Protein AF-M7B590-F1 (afdb_monomer_lite)

Organism: Chelonia mydas (NCBI:txid8469)

Secondary structure (DSSP, 8-state):
-----GGG-S---SSSHHHH----SS--TT-EEEEEBTTS-EEEEE-STTHHHHT-BBTTHHHH--TT-----

pLDDT: mean 71.81, std 15.42, range [40.5, 88.88]

Foldseek 3Di:
DPPPDPPVPPPPQPKFLQVVLDDEEDDDPVQWIFGQFPVRDGGIAGLYPCSVVVRRHHPCSCVNCVPDDDPDD

InterPro domains:
  IPR001212 Somatomedin B domain [PF01033] (43-66)
  IPR001212 Somatomedin B domain [PS00524] (45-65)
  IPR001212 Somatomedin B domain [PS50958] (19-70)
  IPR036024 Somatomedin B-like domain superfamily [SSF90188] (29-67)
  IPR039942 Somatomedin-B and thrombospondin type-1 domain-containing protein [PTHR20920] (11-66)

Structure (mmCIF, N/CA/C/O backbone):
data_AF-M7B590-F1
#
_entry.id   AF-M7B590-F1
#
loop_
_atom_site.group_PDB
_atom_site.id
_atom_site.type_symbol
_atom_site.label_atom_id
_atom_site.label_alt_id
_atom_site.label_comp_id
_atom_site.label_asym_id
_atom_site.label_entity_id
_atom_site.label_seq_id
_atom_site.pdbx_PDB_ins_code
_atom_site.Cartn_x
_atom_site.Cartn_y
_atom_site.Cartn_z
_atom_site.occupancy
_atom_site.B_iso_or_equiv
_atom_site.auth_seq_id
_atom_site.auth_comp_id
_atom_site.auth_asym_id
_atom_site.auth_atom_id
_atom_site.pdbx_PDB_model_num
ATOM 1 N N . MET A 1 1 ? 35.803 10.406 16.865 1.00 44.75 1 MET A N 1
ATOM 2 C CA . MET A 1 1 ? 35.144 9.462 15.937 1.00 44.75 1 MET A CA 1
ATOM 3 C C . MET A 1 1 ? 33.645 9.591 16.146 1.00 44.75 1 MET A C 1
ATOM 5 O O . MET A 1 1 ? 33.142 9.119 17.155 1.00 44.75 1 MET A O 1
ATOM 9 N N . VAL A 1 2 ? 32.956 10.336 15.280 1.00 51.94 2 VAL A N 1
ATOM 10 C CA . VAL A 1 2 ? 31.495 10.491 15.353 1.00 51.94 2 VAL A CA 1
ATOM 11 C C . VAL A 1 2 ? 30.887 9.223 14.762 1.00 51.94 2 VAL A C 1
ATOM 13 O O . VAL A 1 2 ? 31.074 8.946 13.581 1.00 51.94 2 VAL A O 1
ATOM 16 N N . LEU A 1 3 ? 30.230 8.421 15.598 1.00 53.78 3 LEU A N 1
ATOM 17 C CA . LEU A 1 3 ? 29.495 7.240 15.160 1.00 53.78 3 LEU A CA 1
ATOM 18 C C . LEU A 1 3 ? 28.319 7.715 14.299 1.00 53.78 3 LEU A C 1
ATOM 20 O O . LEU A 1 3 ? 27.346 8.272 14.806 1.00 53.78 3 LEU A O 1
ATOM 24 N N . LEU A 1 4 ? 28.442 7.545 12.984 1.00 57.38 4 LEU A N 1
ATOM 25 C CA . LEU A 1 4 ? 27.355 7.736 12.033 1.00 57.38 4 LEU A CA 1
ATOM 26 C C . LEU A 1 4 ? 26.268 6.721 12.384 1.00 57.38 4 LEU A C 1
ATOM 28 O O . LEU A 1 4 ? 26.441 5.532 12.140 1.00 57.38 4 LEU A O 1
ATOM 32 N N . ALA A 1 5 ? 25.181 7.175 13.005 1.00 56.19 5 ALA A N 1
ATOM 33 C CA . ALA A 1 5 ? 24.021 6.342 13.282 1.00 56.19 5 ALA A CA 1
ATOM 34 C C . ALA A 1 5 ? 23.466 5.806 11.947 1.00 56.19 5 ALA A C 1
ATOM 36 O O . ALA A 1 5 ? 22.909 6.594 11.176 1.00 56.19 5 ALA A O 1
ATOM 37 N N . PRO A 1 6 ? 23.549 4.494 11.649 1.00 55.94 6 PRO A N 1
ATOM 38 C CA . PRO A 1 6 ? 23.016 3.950 10.400 1.00 55.94 6 PRO A CA 1
ATOM 39 C C . PRO A 1 6 ? 21.479 3.851 10.422 1.00 55.94 6 PRO A C 1
ATOM 41 O O . PRO A 1 6 ? 20.864 3.278 9.531 1.00 55.94 6 PRO A O 1
ATOM 44 N N . TRP A 1 7 ? 20.823 4.414 11.439 1.00 50.16 7 TRP A N 1
ATOM 45 C CA . TRP A 1 7 ? 19.402 4.205 11.714 1.00 50.16 7 TRP A CA 1
ATOM 46 C C . TRP A 1 7 ? 18.476 5.204 11.008 1.00 50.16 7 TRP A C 1
ATOM 48 O O . TRP A 1 7 ? 17.268 5.177 11.211 1.00 50.16 7 TRP A O 1
ATOM 58 N N . ARG A 1 8 ? 19.014 6.070 10.137 1.00 49.56 8 ARG A N 1
ATOM 59 C CA . ARG A 1 8 ? 18.214 6.920 9.231 1.00 49.56 8 ARG A CA 1
ATOM 60 C C . ARG A 1 8 ? 17.932 6.278 7.867 1.00 49.56 8 ARG A C 1
ATOM 62 O O . ARG A 1 8 ? 17.427 6.952 6.981 1.00 49.56 8 ARG A O 1
ATOM 69 N N . LEU A 1 9 ? 18.208 4.984 7.712 1.00 50.41 9 LEU A N 1
ATOM 70 C CA . LEU A 1 9 ? 17.675 4.157 6.621 1.00 50.41 9 LEU A CA 1
ATOM 71 C C . LEU A 1 9 ? 16.350 3.491 7.014 1.00 50.41 9 LEU A C 1
ATOM 73 O O . LEU A 1 9 ? 15.953 2.489 6.422 1.00 50.41 9 LEU A O 1
ATOM 77 N N . TRP A 1 10 ? 15.646 4.026 8.017 1.00 47.44 10 TRP A N 1
ATOM 78 C CA . TRP A 1 10 ? 14.243 3.691 8.185 1.00 47.44 10 TRP A CA 1
ATOM 79 C C . TRP A 1 10 ? 13.508 4.231 6.971 1.00 47.44 10 TRP A C 1
ATOM 81 O O . TRP A 1 10 ? 13.262 5.432 6.895 1.00 47.44 10 TRP A O 1
ATOM 91 N N . HIS A 1 11 ? 13.291 3.323 6.013 1.00 52.41 11 HIS A N 1
ATOM 92 C CA . HIS A 1 11 ? 12.304 3.353 4.946 1.00 52.41 11 HIS A CA 1
ATOM 93 C C . HIS A 1 11 ? 11.348 4.527 5.115 1.00 52.41 11 HIS A C 1
ATOM 95 O O . HIS A 1 11 ? 10.274 4.408 5.704 1.00 52.41 11 HIS A O 1
ATOM 101 N N . ARG A 1 12 ? 11.766 5.684 4.604 1.00 46.03 12 ARG A N 1
ATOM 102 C CA . ARG A 1 12 ? 10.843 6.757 4.308 1.00 46.03 12 ARG A CA 1
ATOM 103 C C . ARG A 1 12 ? 10.033 6.171 3.164 1.00 46.03 12 ARG A C 1
ATOM 105 O O . ARG A 1 12 ? 10.541 6.018 2.057 1.00 46.03 12 ARG A O 1
ATOM 112 N N . ALA A 1 13 ? 8.863 5.634 3.496 1.00 54.66 13 ALA A N 1
ATOM 113 C CA . ALA A 1 13 ? 7.880 5.239 2.512 1.00 54.66 13 ALA A CA 1
ATOM 114 C C . ALA A 1 13 ? 7.470 6.537 1.816 1.00 54.66 13 ALA A C 1
ATOM 116 O O . ALA A 1 13 ? 6.521 7.189 2.222 1.00 54.66 13 ALA A O 1
ATOM 117 N N . ASP A 1 14 ? 8.249 6.949 0.816 1.00 55.31 14 ASP A N 1
ATOM 118 C CA . ASP A 1 14 ? 7.995 8.125 -0.026 1.00 55.31 14 ASP A CA 1
ATOM 119 C C . ASP A 1 14 ? 6.679 7.975 -0.823 1.00 55.31 14 ASP A C 1
ATOM 121 O O . ASP A 1 14 ? 6.317 8.843 -1.608 1.00 55.31 14 ASP A O 1
ATOM 125 N N . ALA A 1 15 ? 5.983 6.841 -0.670 1.00 64.19 15 ALA A N 1
ATOM 126 C CA . ALA A 1 15 ? 4.836 6.441 -1.458 1.00 64.19 15 ALA A CA 1
ATOM 127 C C . ALA A 1 15 ? 4.105 5.276 -0.734 1.00 64.19 15 ALA A C 1
ATOM 129 O O . ALA A 1 15 ? 4.742 4.264 -0.409 1.00 64.19 15 ALA A O 1
ATOM 130 N N . GLY A 1 16 ? 2.812 5.428 -0.418 1.00 73.81 16 GLY A N 1
ATOM 131 C CA . GLY A 1 16 ? 2.031 4.453 0.361 1.00 73.81 16 GLY A CA 1
ATOM 132 C C . GLY A 1 16 ? 0.805 5.043 1.074 1.00 73.81 16 GLY A C 1
ATOM 133 O O . GLY A 1 16 ? 0.570 6.254 1.060 1.00 73.81 16 GLY A O 1
ATOM 134 N N . CYS A 1 17 ? 0.026 4.185 1.733 1.00 81.44 17 CYS A N 1
ATOM 135 C CA . CYS A 1 17 ? -1.227 4.558 2.404 1.00 81.44 17 CYS A CA 1
ATOM 136 C C . CYS A 1 17 ? -1.041 5.529 3.582 1.00 81.44 17 CYS A C 1
ATOM 138 O O . CYS A 1 17 ? -1.956 6.276 3.932 1.00 81.44 17 CYS A O 1
ATOM 140 N N . SER A 1 18 ? 0.143 5.538 4.193 1.00 75.12 18 SER A N 1
ATOM 141 C CA . SER A 1 18 ? 0.479 6.381 5.346 1.00 75.12 18 SER A CA 1
ATOM 142 C C . SER A 1 18 ? 0.696 7.852 4.968 1.00 75.12 18 SER A C 1
ATOM 144 O O . SER A 1 18 ? 0.395 8.735 5.774 1.00 75.12 18 SER A O 1
ATOM 146 N N . GLU A 1 19 ? 1.198 8.124 3.756 1.00 65.81 19 GLU A N 1
ATOM 147 C CA . GLU A 1 19 ? 1.445 9.486 3.248 1.00 65.81 19 GLU A CA 1
ATOM 148 C C . GLU A 1 19 ? 0.155 10.149 2.750 1.00 65.81 19 GLU A C 1
ATOM 150 O O . GLU A 1 19 ? -0.096 11.316 3.053 1.00 65.81 19 GLU A O 1
ATOM 155 N N . GLU A 1 20 ? -0.722 9.390 2.083 1.00 59.72 20 GLU A N 1
ATOM 156 C CA . GLU A 1 20 ? -1.983 9.913 1.534 1.00 59.72 20 GLU A CA 1
ATOM 157 C C . GLU A 1 20 ? -2.928 10.428 2.644 1.00 59.72 20 GLU A C 1
ATOM 159 O O . GLU A 1 20 ? -3.812 11.245 2.387 1.00 59.72 20 GLU A O 1
ATOM 164 N N . ARG A 1 21 ? -2.771 9.961 3.902 1.00 60.12 21 ARG A N 1
ATOM 165 C CA . ARG A 1 21 ? -3.656 10.225 5.073 1.00 60.12 21 ARG A CA 1
ATOM 166 C C . ARG A 1 21 ? -5.163 10.084 4.789 1.00 60.12 21 ARG A C 1
ATOM 168 O O . ARG A 1 21 ? -6.006 10.466 5.604 1.00 60.12 21 ARG A O 1
ATOM 175 N N . ARG A 1 22 ? -5.503 9.517 3.639 1.00 61.88 22 ARG A N 1
ATOM 176 C CA . ARG A 1 22 ? -6.826 9.294 3.085 1.00 61.88 22 ARG A CA 1
ATOM 177 C C . ARG A 1 22 ? -6.752 7.915 2.455 1.00 61.88 22 ARG A C 1
ATOM 179 O O . ARG A 1 22 ? -6.269 7.777 1.342 1.00 61.88 22 ARG A O 1
ATOM 186 N N . CYS A 1 23 ? -7.135 6.910 3.244 1.00 70.62 23 CYS A N 1
ATOM 187 C CA . CYS A 1 23 ? -8.100 5.862 2.896 1.00 70.62 23 CYS A CA 1
ATOM 188 C C . CYS A 1 23 ? -7.904 4.585 3.716 1.00 70.62 23 CYS A C 1
ATOM 190 O O . CYS A 1 23 ? -6.818 4.025 3.751 1.00 70.62 23 CYS A O 1
ATOM 192 N N . CYS A 1 24 ? -9.009 4.181 4.342 1.00 70.94 24 CYS A N 1
ATOM 193 C CA . CYS A 1 24 ? -9.318 2.958 5.089 1.00 70.94 24 CYS A CA 1
ATOM 194 C C . CYS A 1 24 ? -10.883 2.909 5.164 1.00 70.94 24 CYS A C 1
ATOM 196 O O . CYS A 1 24 ? -11.527 3.705 4.482 1.00 70.94 24 CYS A O 1
ATOM 198 N N . PRO A 1 25 ? -11.513 2.122 6.062 1.00 67.50 25 PRO A N 1
ATOM 199 C CA . PRO A 1 25 ? -12.628 1.199 5.761 1.00 67.50 25 PRO A CA 1
ATOM 200 C C . PRO A 1 25 ? -13.668 1.658 4.722 1.00 67.50 25 PRO A C 1
ATOM 202 O O . PRO A 1 25 ? -14.215 2.759 4.782 1.00 67.50 25 PRO A O 1
ATOM 205 N N . GLY A 1 26 ? -14.019 0.732 3.831 1.00 71.94 26 GLY A N 1
ATOM 206 C CA . GLY A 1 26 ? -14.839 0.973 2.647 1.00 71.94 26 GLY A CA 1
ATOM 207 C C . GLY A 1 26 ? -14.094 0.590 1.369 1.00 71.94 26 GLY A C 1
ATOM 208 O O . GLY A 1 26 ? -12.881 0.376 1.380 1.00 71.94 26 GLY A O 1
ATOM 209 N N . ARG A 1 27 ? -14.838 0.480 0.266 1.00 74.31 27 ARG A N 1
ATOM 210 C CA . ARG A 1 27 ? -14.281 0.273 -1.073 1.00 74.31 27 ARG A CA 1
ATOM 211 C C . ARG A 1 27 ? -14.341 1.587 -1.825 1.00 74.31 27 ARG A C 1
ATOM 213 O O . ARG A 1 27 ? -15.417 1.990 -2.267 1.00 74.31 27 ARG A O 1
ATOM 220 N N . ASP A 1 28 ? -13.191 2.212 -1.993 1.00 78.75 28 ASP A N 1
ATOM 221 C CA . ASP A 1 28 ? -13.058 3.427 -2.775 1.00 78.75 28 ASP A CA 1
ATOM 222 C C . ASP A 1 28 ? -11.871 3.261 -3.742 1.00 78.75 28 ASP A C 1
ATOM 224 O O . ASP A 1 28 ? -10.724 3.194 -3.312 1.00 78.75 28 ASP A O 1
ATOM 228 N N . PRO A 1 29 ? -12.127 3.140 -5.057 1.00 75.69 29 PRO A N 1
ATOM 229 C CA . PRO A 1 29 ? -11.075 2.936 -6.050 1.00 75.69 29 PRO A CA 1
ATOM 230 C C . PRO A 1 29 ? -10.262 4.208 -6.343 1.00 75.69 29 PRO A C 1
ATOM 232 O O . PRO A 1 29 ? -9.282 4.131 -7.079 1.00 75.69 29 PRO A O 1
ATOM 235 N N . SER A 1 30 ? -10.659 5.370 -5.809 1.00 81.94 30 SER A N 1
ATOM 236 C CA . SER A 1 30 ? -9.845 6.590 -5.845 1.00 81.94 30 SER A CA 1
ATOM 237 C C . SER A 1 30 ? -8.757 6.591 -4.767 1.00 81.94 30 SER A C 1
ATOM 239 O O . SER A 1 30 ? -7.789 7.334 -4.890 1.00 81.94 30 SER A O 1
ATOM 241 N N . CYS A 1 31 ? -8.849 5.689 -3.783 1.00 82.94 31 CYS A N 1
ATOM 242 C CA . CYS A 1 31 ? -7.816 5.392 -2.789 1.00 82.94 31 CYS A CA 1
ATOM 243 C C . CYS A 1 31 ? -6.651 4.576 -3.362 1.00 82.94 31 CYS A C 1
ATOM 245 O O . CYS A 1 31 ? -6.262 3.535 -2.819 1.00 82.94 31 CYS A O 1
ATOM 247 N N . ALA A 1 32 ? -6.114 5.039 -4.482 1.00 83.69 32 ALA A N 1
ATOM 248 C CA . ALA A 1 32 ? -4.912 4.505 -5.082 1.00 83.69 32 ALA A CA 1
ATOM 249 C C . ALA A 1 32 ? -3.725 5.380 -4.680 1.00 83.69 32 ALA A C 1
ATOM 251 O O . ALA A 1 32 ? -3.771 6.602 -4.792 1.00 83.69 32 ALA A O 1
ATOM 252 N N . SER A 1 33 ? -2.643 4.740 -4.265 1.00 85.38 33 SER A N 1
ATOM 253 C CA . SER A 1 33 ? -1.342 5.368 -4.103 1.00 85.38 33 SER A CA 1
ATOM 254 C C . SER A 1 33 ? -0.357 4.744 -5.089 1.00 85.38 33 SER A C 1
ATOM 256 O O . SER A 1 33 ? -0.635 3.747 -5.759 1.00 85.38 33 SER A O 1
ATOM 258 N N . THR A 1 34 ? 0.818 5.343 -5.208 1.00 85.69 34 THR A N 1
ATOM 259 C CA . THR A 1 34 ? 1.952 4.697 -5.873 1.00 85.69 34 THR A CA 1
ATOM 260 C C . THR A 1 34 ? 2.874 4.203 -4.779 1.00 85.69 34 THR A C 1
ATOM 262 O O . THR A 1 34 ? 3.057 4.901 -3.794 1.00 85.69 34 THR A O 1
ATOM 265 N N . GLY A 1 35 ? 3.436 3.008 -4.901 1.00 85.62 35 GLY A N 1
ATOM 266 C CA . GLY A 1 35 ? 4.330 2.488 -3.881 1.00 85.62 35 GLY A CA 1
ATOM 267 C C . GLY A 1 35 ? 4.697 1.031 -4.073 1.00 85.62 35 GLY A C 1
ATOM 268 O O . GLY A 1 35 ? 4.461 0.419 -5.115 1.00 85.62 35 GLY A O 1
ATOM 269 N N . TRP A 1 36 ? 5.320 0.480 -3.039 1.00 86.56 36 TRP A N 1
ATOM 270 C CA . TRP A 1 36 ? 5.631 -0.939 -2.988 1.00 86.56 36 TRP A CA 1
ATOM 271 C C . TRP A 1 36 ? 4.378 -1.722 -2.632 1.00 86.56 36 TRP A C 1
ATOM 273 O O . TRP A 1 36 ? 3.723 -1.428 -1.634 1.00 86.56 36 TRP A O 1
ATOM 283 N N . ARG A 1 37 ? 4.069 -2.741 -3.425 1.00 87.81 37 ARG A N 1
ATOM 284 C CA . ARG A 1 37 ? 3.044 -3.734 -3.113 1.00 87.81 37 ARG A CA 1
ATOM 285 C C . ARG A 1 37 ? 3.622 -4.881 -2.284 1.00 87.81 37 ARG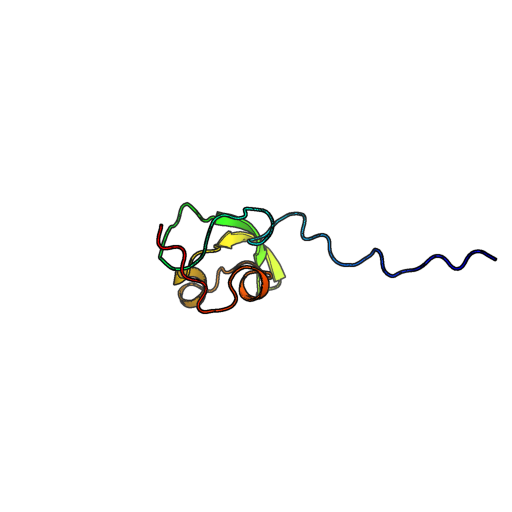 A C 1
ATOM 287 O O . ARG A 1 37 ? 4.837 -5.071 -2.192 1.00 87.81 37 ARG A O 1
ATOM 294 N N . MET A 1 38 ? 2.733 -5.681 -1.697 1.00 78.00 38 MET A N 1
ATOM 295 C CA . MET A 1 38 ? 3.098 -6.869 -0.907 1.00 78.00 38 MET A CA 1
ATOM 296 C C . MET A 1 38 ? 3.859 -7.939 -1.711 1.00 78.00 38 MET A C 1
ATOM 298 O O . MET A 1 38 ? 4.650 -8.693 -1.149 1.00 78.00 38 MET A O 1
ATOM 302 N N . ASP A 1 39 ? 3.669 -7.982 -3.029 1.00 82.88 39 ASP A N 1
ATOM 303 C CA . ASP A 1 39 ? 4.393 -8.850 -3.968 1.00 82.88 39 ASP A CA 1
ATOM 304 C C . ASP A 1 39 ? 5.799 -8.325 -4.334 1.00 82.88 39 ASP A C 1
ATOM 306 O O . ASP A 1 39 ? 6.496 -8.937 -5.145 1.00 82.88 39 ASP A O 1
ATOM 310 N N . ARG A 1 40 ? 6.247 -7.225 -3.706 1.00 82.75 40 ARG A N 1
ATOM 311 C CA . ARG A 1 40 ? 7.506 -6.510 -3.985 1.00 82.75 40 ARG A CA 1
ATOM 312 C C . ARG A 1 40 ? 7.579 -5.901 -5.385 1.00 82.75 40 ARG A C 1
ATOM 314 O O . ARG A 1 40 ? 8.672 -5.590 -5.857 1.00 82.75 40 ARG A O 1
ATOM 321 N N . VAL A 1 41 ? 6.439 -5.686 -6.034 1.00 86.12 41 VAL A N 1
ATOM 322 C CA . VAL A 1 41 ? 6.360 -4.905 -7.268 1.00 86.12 41 VAL A CA 1
ATOM 323 C C . VAL A 1 41 ? 6.137 -3.437 -6.909 1.00 86.12 41 VAL A C 1
ATOM 325 O O . VAL A 1 41 ? 5.309 -3.108 -6.059 1.00 86.12 41 VAL A O 1
ATOM 328 N N . TYR A 1 42 ? 6.897 -2.542 -7.540 1.00 86.19 42 TYR A N 1
ATOM 329 C CA . TYR A 1 42 ? 6.672 -1.103 -7.435 1.0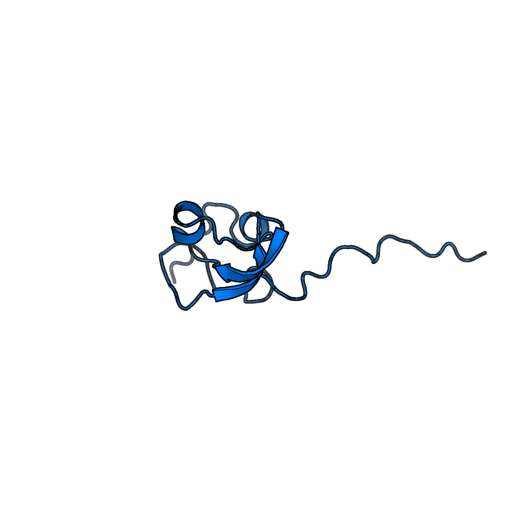0 86.19 42 TYR A CA 1
ATOM 330 C C . TYR A 1 42 ?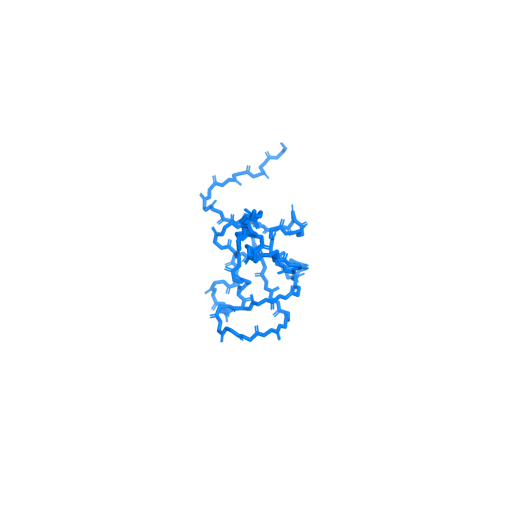 5.663 -0.664 -8.498 1.00 86.19 42 TYR A C 1
ATOM 332 O O . TYR A 1 42 ? 5.837 -0.969 -9.679 1.00 86.19 42 TYR A O 1
ATOM 340 N N . GLY A 1 43 ? 4.616 0.050 -8.096 1.00 87.88 43 GLY A N 1
ATOM 341 C CA . GLY A 1 43 ? 3.584 0.523 -9.014 1.00 87.88 43 GLY A CA 1
ATOM 342 C C . GLY A 1 43 ? 2.382 1.103 -8.284 1.00 87.88 43 GLY A C 1
ATOM 343 O O . GLY A 1 43 ? 2.483 1.520 -7.134 1.00 87.88 43 GLY A O 1
ATOM 344 N N . THR A 1 44 ? 1.233 1.133 -8.954 1.00 88.69 44 THR A N 1
ATOM 345 C CA . THR A 1 44 ? -0.027 1.526 -8.317 1.00 88.69 44 THR A CA 1
ATOM 346 C C . THR A 1 44 ? -0.454 0.464 -7.312 1.00 88.69 44 THR A C 1
ATOM 348 O O . THR A 1 44 ? -0.466 -0.731 -7.621 1.00 88.69 44 THR A O 1
ATOM 351 N N . CYS A 1 45 ? -0.802 0.907 -6.113 1.00 88.81 45 CYS A N 1
ATOM 352 C CA . CYS A 1 45 ? -1.296 0.076 -5.032 1.00 88.81 45 CYS A CA 1
ATOM 353 C C . CYS A 1 45 ? -2.507 0.746 -4.385 1.00 88.81 45 CYS A C 1
ATOM 355 O O . CYS A 1 45 ? -2.691 1.956 -4.500 1.00 88.81 45 CYS A O 1
ATOM 357 N N . PHE A 1 46 ? -3.350 -0.040 -3.730 1.00 88.06 46 PHE A N 1
ATOM 358 C CA . PHE A 1 46 ? -4.605 0.449 -3.175 1.00 88.06 46 PHE A CA 1
ATOM 359 C C . PHE A 1 46 ? -4.590 0.444 -1.649 1.00 88.06 46 PHE A C 1
ATOM 361 O O . PHE A 1 46 ? -3.932 -0.384 -1.010 1.00 88.06 46 PHE A O 1
ATOM 368 N N . CYS A 1 47 ? -5.320 1.401 -1.084 1.00 86.19 47 CYS A N 1
ATOM 369 C CA . CYS A 1 47 ? -5.437 1.636 0.353 1.00 86.19 47 CYS A CA 1
ATOM 370 C C . CYS A 1 47 ? -6.857 1.398 0.884 1.00 86.19 47 CYS A C 1
ATOM 372 O O . CYS A 1 47 ? -7.138 1.645 2.053 1.00 86.19 47 CYS A O 1
ATOM 374 N N . ASP A 1 48 ? -7.771 0.919 0.042 1.00 87.19 48 ASP A N 1
ATOM 375 C CA . ASP A 1 48 ? -9.131 0.567 0.434 1.00 87.19 48 ASP A CA 1
ATOM 376 C C . ASP A 1 48 ? -9.218 -0.868 0.991 1.00 87.19 48 ASP A C 1
ATOM 378 O O . ASP A 1 48 ? -8.272 -1.649 0.932 1.00 87.19 48 ASP A O 1
ATOM 382 N N . GLU A 1 49 ? -10.356 -1.254 1.567 1.00 84.06 49 GLU A N 1
ATOM 383 C CA . GLU A 1 49 ? -10.507 -2.595 2.154 1.00 84.06 49 GLU A CA 1
ATOM 384 C C . GLU A 1 49 ? -10.568 -3.712 1.101 1.00 84.06 49 GLU A C 1
ATOM 386 O O . GLU A 1 49 ? -10.165 -4.850 1.377 1.00 84.06 49 GLU A O 1
ATOM 391 N N . ALA A 1 50 ? -11.008 -3.398 -0.124 1.00 85.81 50 ALA A N 1
ATOM 392 C CA . ALA A 1 50 ? -11.061 -4.381 -1.196 1.00 85.81 50 ALA A CA 1
ATOM 393 C C . ALA A 1 50 ? -9.666 -4.771 -1.695 1.00 85.81 50 ALA A C 1
ATOM 395 O O . ALA A 1 50 ? -9.546 -5.872 -2.234 1.00 85.81 50 ALA A O 1
ATOM 396 N N . CYS A 1 51 ? -8.620 -3.974 -1.424 1.00 87.62 51 CYS A N 1
ATOM 397 C CA . CYS A 1 51 ? -7.246 -4.298 -1.817 1.00 87.62 51 CYS A CA 1
ATOM 398 C C . CYS A 1 51 ? -6.793 -5.678 -1.311 1.00 87.62 51 CYS A C 1
ATOM 400 O O . CYS A 1 51 ? -5.962 -6.356 -1.920 1.00 87.62 51 CYS A O 1
ATOM 402 N N . ARG A 1 52 ? -7.349 -6.130 -0.174 1.00 84.31 52 ARG A N 1
ATOM 403 C CA . ARG A 1 52 ? -7.050 -7.439 0.429 1.00 84.31 52 ARG A CA 1
ATOM 404 C C . ARG A 1 52 ? -7.654 -8.594 -0.363 1.00 84.31 52 ARG A C 1
ATOM 406 O O . ARG A 1 52 ? -7.117 -9.696 -0.326 1.00 84.31 52 ARG A O 1
ATOM 413 N N . LEU A 1 53 ? -8.777 -8.344 -1.035 1.00 85.12 53 LEU A N 1
ATOM 414 C CA . LEU A 1 53 ? -9.476 -9.313 -1.876 1.00 85.12 53 LEU A CA 1
ATOM 415 C C . LEU A 1 53 ? -8.821 -9.410 -3.258 1.00 85.12 53 LEU A C 1
ATOM 417 O O . LEU A 1 53 ? -8.721 -10.499 -3.814 1.00 85.12 53 LEU A O 1
ATOM 421 N N . THR A 1 54 ? -8.366 -8.281 -3.801 1.00 86.75 54 THR A N 1
ATOM 422 C CA . THR A 1 54 ? -7.686 -8.177 -5.104 1.00 86.75 54 THR A CA 1
ATOM 423 C C . THR A 1 54 ? -6.187 -8.476 -5.028 1.00 86.75 54 THR A C 1
ATOM 425 O O . THR A 1 54 ? -5.592 -8.872 -6.029 1.00 86.75 54 THR A O 1
ATOM 428 N N . GLY A 1 55 ? -5.568 -8.334 -3.852 1.00 87.81 55 GLY A N 1
ATOM 429 C CA . GLY A 1 55 ? -4.144 -8.597 -3.627 1.00 87.81 55 GLY A CA 1
ATOM 430 C C . GLY A 1 55 ? -3.221 -7.457 -4.075 1.00 87.81 55 GLY A C 1
ATOM 431 O O . GLY A 1 55 ? -2.048 -7.684 -4.376 1.00 87.81 55 GLY A O 1
ATOM 432 N N . ASP A 1 56 ? -3.731 -6.232 -4.149 1.00 88.88 56 ASP A N 1
ATOM 433 C CA . ASP A 1 56 ? -3.034 -5.028 -4.621 1.00 88.88 56 ASP A CA 1
ATOM 434 C C . ASP A 1 56 ? -2.825 -3.964 -3.538 1.00 88.88 56 ASP A C 1
ATOM 436 O O . ASP A 1 56 ? -2.517 -2.811 -3.841 1.00 88.88 56 ASP A O 1
ATOM 440 N N . CYS A 1 57 ? -2.894 -4.369 -2.267 1.00 87.69 57 CYS A N 1
ATOM 441 C CA . CYS A 1 57 ? -2.572 -3.495 -1.146 1.00 87.69 57 CYS A CA 1
ATOM 442 C C . CYS A 1 57 ? -1.134 -2.968 -1.203 1.00 87.69 57 CYS A C 1
ATOM 444 O O . CYS A 1 57 ? -0.181 -3.715 -1.481 1.00 87.69 57 CYS A O 1
ATOM 446 N N . CYS A 1 58 ? -0.975 -1.698 -0.833 1.00 88.56 58 CYS A N 1
ATOM 447 C CA . CYS A 1 58 ? 0.340 -1.141 -0.537 1.00 88.56 58 CYS A CA 1
ATOM 448 C C . CYS A 1 58 ? 0.979 -1.870 0.654 1.00 88.56 58 CYS A C 1
ATOM 450 O O . CYS A 1 58 ? 0.294 -2.364 1.551 1.00 88.56 58 CYS A O 1
ATOM 452 N N . TYR A 1 59 ? 2.306 -1.924 0.682 1.00 87.88 59 TYR A N 1
ATOM 453 C CA . TYR A 1 59 ? 3.087 -2.624 1.700 1.00 87.88 59 TYR A CA 1
ATOM 454 C C . TYR A 1 59 ? 2.843 -2.085 3.119 1.00 87.88 59 TYR A C 1
ATOM 456 O O . TYR A 1 59 ? 2.858 -2.834 4.094 1.00 87.88 59 TYR A O 1
ATOM 464 N N . ASP A 1 60 ? 2.580 -0.787 3.239 1.00 84.75 60 ASP A N 1
ATOM 465 C CA . ASP A 1 60 ? 2.307 -0.108 4.502 1.00 84.75 60 ASP A CA 1
ATOM 466 C C . ASP A 1 60 ? 0.824 -0.136 4.906 1.00 84.75 60 ASP A C 1
ATOM 468 O O . ASP A 1 60 ? 0.474 0.402 5.952 1.00 84.75 60 ASP A O 1
ATOM 472 N N . TYR A 1 61 ? -0.046 -0.805 4.138 1.00 82.19 61 TYR A N 1
ATOM 473 C CA . TYR A 1 61 ? -1.486 -0.889 4.401 1.00 82.19 61 TYR A CA 1
ATOM 474 C C . TYR A 1 61 ? -1.813 -1.333 5.834 1.00 82.19 61 TYR A C 1
ATOM 476 O O . TYR A 1 61 ? -2.675 -0.754 6.486 1.00 82.19 61 TYR A O 1
ATOM 484 N N . SER A 1 62 ? -1.100 -2.328 6.369 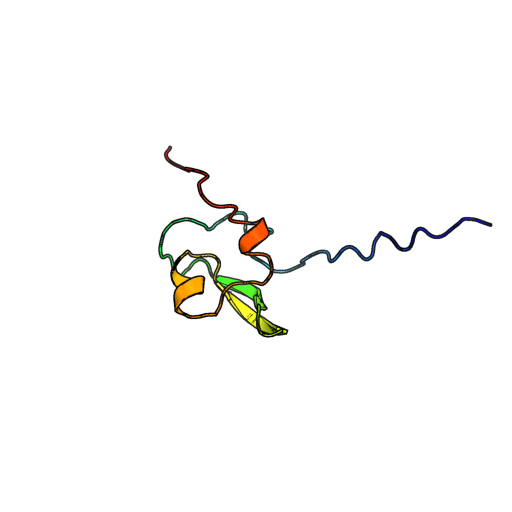1.00 80.00 62 SER A N 1
ATOM 485 C CA . SER A 1 62 ? -1.316 -2.820 7.739 1.00 80.00 62 SER A CA 1
ATOM 486 C C . SER A 1 62 ? -0.891 -1.825 8.825 1.00 80.00 62 SER A C 1
ATOM 488 O O . SER A 1 62 ? -1.398 -1.896 9.944 1.00 80.00 62 SER A O 1
ATOM 490 N N . GLN A 1 63 ? 0.025 -0.907 8.505 1.00 80.25 63 GLN A N 1
ATOM 491 C CA . GLN A 1 63 ? 0.482 0.162 9.397 1.00 80.25 63 GLN A CA 1
ATOM 492 C C . GLN A 1 63 ? -0.420 1.397 9.287 1.00 80.25 63 GLN A C 1
ATOM 494 O O . GLN A 1 63 ? -0.701 2.035 10.299 1.00 80.25 63 GLN A O 1
ATOM 499 N N . ALA A 1 64 ? -0.903 1.701 8.078 1.00 78.6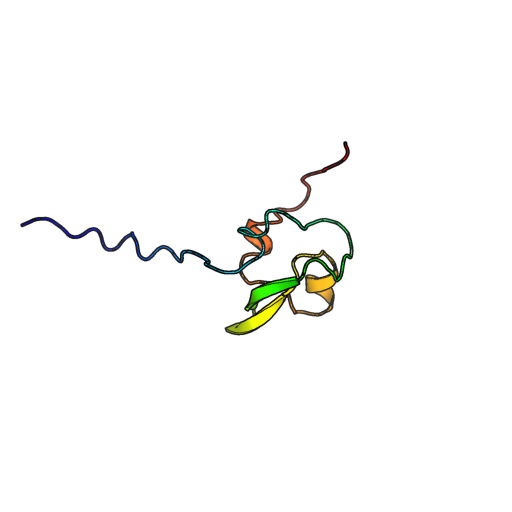2 64 ALA A N 1
ATOM 500 C CA . ALA A 1 64 ? -1.804 2.814 7.792 1.00 78.62 64 ALA A CA 1
ATOM 501 C C . ALA A 1 64 ? -3.251 2.541 8.238 1.00 78.62 64 ALA A C 1
ATOM 503 O O . ALA A 1 64 ? -3.924 3.443 8.737 1.00 78.62 64 ALA A O 1
ATOM 504 N N . CYS A 1 65 ? -3.713 1.292 8.111 1.00 78.06 65 CYS A N 1
ATOM 505 C CA . CYS A 1 65 ? -5.060 0.843 8.461 1.00 78.06 65 CYS A CA 1
ATOM 506 C C . CYS A 1 65 ? -5.029 -0.264 9.539 1.00 78.06 65 CYS A C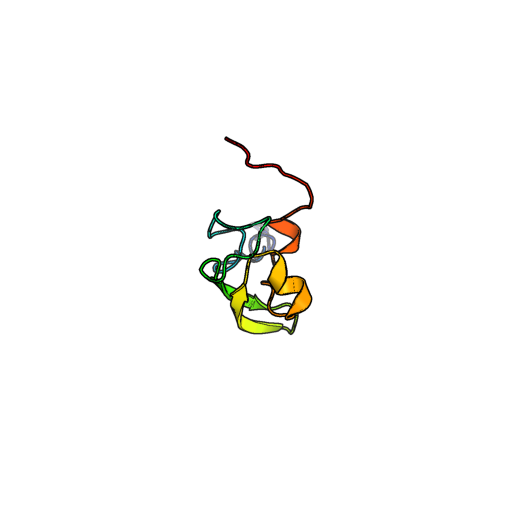 1
ATOM 508 O O . CYS A 1 65 ? -5.405 -1.410 9.266 1.00 78.06 65 CYS A O 1
ATOM 510 N N . PRO A 1 66 ? -4.607 0.039 10.785 1.00 65.69 66 PRO A N 1
ATOM 511 C CA . PRO A 1 66 ? -4.761 -0.884 11.902 1.00 65.69 66 PRO A CA 1
ATOM 512 C C . PRO A 1 66 ? -6.264 -1.041 12.163 1.00 65.69 66 PRO A C 1
ATOM 514 O O . PRO A 1 66 ? -6.954 -0.065 12.456 1.00 65.69 66 PRO A O 1
ATOM 517 N N . GLY A 1 67 ? -6.798 -2.247 11.974 1.00 62.25 67 GLY A N 1
ATOM 518 C CA . GLY A 1 67 ? -8.237 -2.513 12.034 1.00 62.25 67 GLY A CA 1
ATOM 519 C C . GLY A 1 67 ? -8.954 -1.813 13.200 1.00 62.25 67 GLY A C 1
ATOM 520 O O . GLY A 1 67 ? -8.526 -1.896 14.350 1.00 62.25 67 GLY A O 1
ATOM 521 N N . ASN A 1 68 ? -10.085 -1.178 12.870 1.00 53.66 68 ASN A N 1
ATOM 522 C CA . ASN A 1 68 ? -11.132 -0.659 13.766 1.00 53.66 68 ASN A CA 1
ATOM 523 C C . ASN A 1 68 ? -11.006 0.798 14.268 1.00 53.66 68 ASN A C 1
ATOM 525 O O . ASN A 1 68 ? -11.541 1.142 15.323 1.00 53.66 68 ASN A O 1
ATOM 529 N N . GLY A 1 69 ? -10.417 1.701 13.483 1.00 44.53 69 GLY A N 1
ATOM 530 C CA . GLY A 1 69 ? -10.500 3.150 13.708 1.00 44.53 69 GLY A CA 1
ATOM 531 C C . GLY A 1 69 ? -11.641 3.815 12.935 1.00 44.53 69 GLY A C 1
ATOM 532 O O . GLY A 1 69 ? -11.462 4.280 11.817 1.00 44.53 69 GLY A O 1
ATOM 533 N N . ARG A 1 70 ? -12.828 3.863 13.533 1.00 47.03 70 ARG A N 1
ATOM 534 C CA . ARG A 1 70 ? -14.012 4.612 13.075 1.00 47.03 70 ARG A CA 1
ATOM 535 C C . ARG A 1 70 ? -13.614 6.052 12.697 1.00 47.03 70 ARG A C 1
ATOM 537 O O . ARG A 1 70 ? -13.182 6.795 13.572 1.00 47.03 70 ARG A O 1
ATOM 544 N N . LYS A 1 71 ? -13.854 6.489 11.457 1.00 40.50 71 LYS A N 1
ATOM 545 C CA . LYS A 1 71 ? -14.081 7.915 11.169 1.00 40.50 71 LYS A CA 1
ATOM 546 C C . LYS A 1 71 ? -15.544 8.100 10.786 1.00 40.50 71 LYS A C 1
ATOM 548 O O . LYS A 1 71 ? -15.884 8.272 9.625 1.00 40.50 71 LYS A O 1
ATOM 553 N N . MET A 1 72 ? -16.416 7.991 11.786 1.00 42.38 72 MET A N 1
ATOM 554 C CA . MET A 1 72 ? -17.716 8.648 11.715 1.00 42.38 72 MET A CA 1
ATOM 555 C C . MET A 1 72 ? -17.503 10.048 12.284 1.00 42.38 72 MET A C 1
ATOM 557 O O . MET A 1 72 ? -16.994 10.145 13.397 1.00 42.38 72 MET A O 1
ATOM 561 N N . MET A 1 73 ? -17.921 11.056 11.511 1.00 47.22 73 MET A N 1
ATOM 562 C CA . MET A 1 73 ? -18.094 12.476 11.866 1.00 47.22 73 MET A CA 1
ATOM 563 C C . MET A 1 73 ? -16.848 13.225 12.361 1.00 47.22 73 MET A C 1
ATOM 565 O O . MET A 1 73 ? -16.496 13.150 13.553 1.00 47.22 73 MET A O 1
#

Radius of gyration: 14.56 Å; chains: 1; bounding box: 53×22×25 Å

Sequence (73 aa):
MVLLAPWRLWHRADAGCSEERRCCPGRDPSCASTGWRMDRVYGTCFCDEACRLTGDCCYDYSQACPGNGRKMM